Protein AF-A0A950NPX1-F1 (afdb_monomer_lite)

Foldseek 3Di:
DWPDDQDWDQDPVGTWGWTWDADPVGDIDIDTDDPVD

Radius of gyration: 10.61 Å; chains: 1; bounding box: 24×17×26 Å

Secondary structure (DSSP, 8-state):
-EEEEEEEEEETTEEEEEEEEE-TTS-EEEEEE-TT-

Sequence (37 aa):
DVVGGPSQVWGAQGDGLGLYVRDPDGNVVELRHYENG

pLDDT: mean 95.45, std 7.41, range [58.25, 98.69]

Structure (mmCIF, N/CA/C/O backbone):
data_AF-A0A950NPX1-F1
#
_entry.id   AF-A0A950NPX1-F1
#
loop_
_atom_site.group_PDB
_atom_site.id
_atom_site.type_symbol
_atom_site.label_atom_id
_atom_site.label_alt_id
_atom_site.label_comp_id
_atom_site.label_asym_id
_atom_site.label_entity_id
_atom_site.label_seq_id
_atom_site.pdbx_PDB_ins_code
_atom_site.Cartn_x
_atom_site.Cartn_y
_atom_site.Cartn_z
_atom_site.occupancy
_atom_site.B_iso_or_equiv
_atom_site.auth_seq_id
_atom_site.auth_comp_id
_atom_site.auth_asym_id
_atom_site.auth_atom_id
_atom_site.pdbx_PDB_model_num
ATOM 1 N N . ASP A 1 1 ? -8.597 -8.856 7.440 1.00 96.06 1 ASP A N 1
ATOM 2 C CA . ASP A 1 1 ? -9.293 -9.279 6.198 1.00 96.06 1 ASP A CA 1
ATOM 3 C C . ASP A 1 1 ? -8.611 -8.736 4.957 1.00 96.06 1 ASP A C 1
ATOM 5 O O . ASP A 1 1 ? -8.043 -7.650 5.024 1.00 96.06 1 ASP A O 1
ATOM 9 N N . VAL A 1 2 ? -8.674 -9.466 3.839 1.00 97.62 2 VAL A N 1
ATOM 10 C CA . VAL A 1 2 ? -8.265 -8.949 2.521 1.00 97.62 2 VAL A CA 1
ATOM 11 C C . VAL A 1 2 ? -9.431 -8.159 1.935 1.00 97.62 2 VAL A C 1
ATOM 13 O O . VAL A 1 2 ? -10.545 -8.669 1.848 1.00 97.62 2 VAL A O 1
ATOM 16 N N . VAL A 1 3 ? -9.168 -6.911 1.557 1.00 98.19 3 VAL A N 1
ATOM 17 C CA . VAL A 1 3 ? -10.159 -5.987 0.988 1.00 98.19 3 VAL A CA 1
ATOM 18 C C . VAL A 1 3 ? -10.060 -5.956 -0.539 1.00 98.19 3 VAL A C 1
ATOM 20 O O . VAL A 1 3 ? -11.073 -5.799 -1.214 1.00 98.19 3 VAL A O 1
ATOM 23 N N . GLY A 1 4 ? -8.859 -6.145 -1.093 1.00 98.31 4 GLY A N 1
ATOM 24 C CA . GLY A 1 4 ? -8.637 -6.192 -2.537 1.00 98.31 4 GLY A CA 1
ATOM 25 C C . GLY A 1 4 ? -7.187 -6.493 -2.913 1.00 98.31 4 GLY A C 1
ATOM 26 O O . GLY A 1 4 ? -6.284 -6.355 -2.089 1.00 98.31 4 GLY A O 1
ATOM 27 N N . GLY A 1 5 ? -6.973 -6.879 -4.171 1.00 96.75 5 GLY A N 1
ATOM 28 C CA . GLY A 1 5 ? -5.673 -7.315 -4.687 1.00 96.75 5 GLY A CA 1
ATOM 29 C C . GLY A 1 5 ? -5.321 -8.777 -4.336 1.00 96.75 5 GLY A C 1
ATOM 30 O O . GLY A 1 5 ? -6.151 -9.479 -3.752 1.00 96.75 5 GLY A O 1
ATOM 31 N N . PRO A 1 6 ? -4.111 -9.259 -4.689 1.00 96.94 6 PRO A N 1
ATOM 32 C CA . PRO A 1 6 ? -3.043 -8.518 -5.357 1.00 96.94 6 PRO A CA 1
ATOM 33 C C . PRO A 1 6 ? -3.436 -8.084 -6.771 1.00 96.94 6 PRO A C 1
ATOM 35 O O . PRO A 1 6 ? -3.983 -8.874 -7.537 1.00 96.94 6 PRO A O 1
ATOM 38 N N . SER A 1 7 ? -3.168 -6.831 -7.121 1.00 98.00 7 SER A N 1
ATOM 39 C CA . SER A 1 7 ? -3.437 -6.298 -8.460 1.00 98.00 7 SER A CA 1
ATOM 40 C C . SER A 1 7 ? -2.447 -5.199 -8.815 1.00 98.00 7 SER A C 1
ATOM 42 O O . SER A 1 7 ? -1.893 -4.553 -7.925 1.00 98.00 7 SER A O 1
ATOM 44 N N . GLN A 1 8 ? -2.250 -4.963 -10.110 1.00 97.50 8 GLN A N 1
ATOM 45 C CA . GLN A 1 8 ? -1.485 -3.810 -10.569 1.00 97.50 8 GLN A CA 1
ATOM 46 C C . GLN A 1 8 ? -2.224 -2.520 -10.194 1.00 97.50 8 GLN A C 1
ATOM 48 O O . GLN A 1 8 ? -3.428 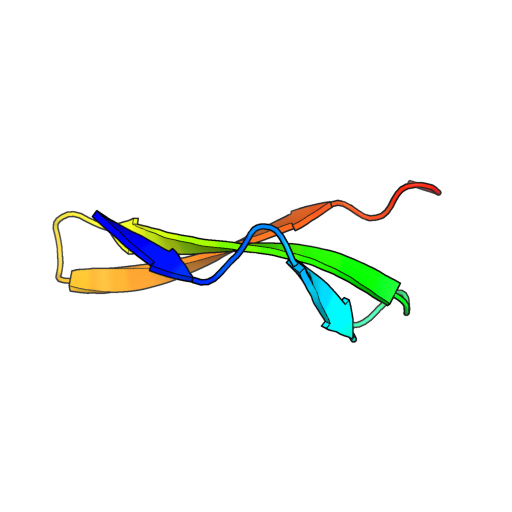-2.390 -10.426 1.00 97.50 8 GLN A O 1
ATOM 53 N N . VAL A 1 9 ? -1.503 -1.589 -9.581 1.00 96.88 9 VAL A N 1
ATOM 54 C CA . VAL A 1 9 ? -1.998 -0.285 -9.136 1.00 96.88 9 VAL A CA 1
ATOM 55 C C . VAL A 1 9 ? -1.029 0.805 -9.575 1.00 96.88 9 VAL A C 1
ATOM 57 O O . VAL A 1 9 ? 0.176 0.575 -9.676 1.00 96.88 9 VAL A O 1
ATOM 60 N N . TRP A 1 10 ? -1.548 2.009 -9.809 1.00 96.12 10 TRP A N 1
ATOM 61 C CA . TRP A 1 10 ? -0.725 3.171 -10.131 1.00 96.12 10 TRP A CA 1
ATOM 62 C C . TRP A 1 10 ? -0.335 3.934 -8.860 1.00 96.12 10 TRP A C 1
ATOM 64 O O . TRP A 1 10 ? -1.193 4.309 -8.056 1.00 96.12 10 TRP A O 1
ATOM 74 N N . GLY A 1 11 ? 0.963 4.176 -8.680 1.00 94.25 11 GLY A N 1
ATOM 75 C CA . GLY A 1 11 ? 1.543 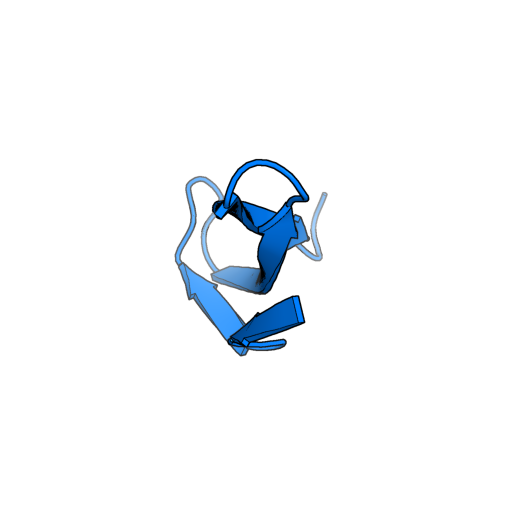4.814 -7.506 1.00 94.25 11 GLY A CA 1
ATOM 76 C C . GLY A 1 11 ? 2.521 5.943 -7.823 1.00 94.25 11 GLY A C 1
ATOM 77 O O . GLY A 1 11 ? 2.728 6.326 -8.969 1.00 94.25 11 GLY A O 1
ATOM 78 N N . ALA A 1 12 ? 3.153 6.485 -6.778 1.00 94.44 12 ALA A N 1
ATOM 79 C CA . ALA A 1 12 ? 4.095 7.600 -6.900 1.00 94.44 12 ALA A CA 1
ATOM 80 C C . ALA A 1 12 ? 5.334 7.272 -7.756 1.00 94.44 12 ALA A C 1
ATOM 82 O O . ALA A 1 12 ? 5.933 8.181 -8.323 1.00 94.44 12 ALA A O 1
ATOM 83 N N . GLN A 1 13 ? 5.708 5.992 -7.854 1.00 95.44 13 GLN A N 1
ATOM 84 C CA . GLN A 1 13 ? 6.825 5.516 -8.682 1.00 95.44 13 GLN A CA 1
ATOM 85 C C . GLN A 1 13 ? 6.356 4.833 -9.982 1.00 95.44 13 GLN A C 1
ATOM 87 O O . GLN A 1 13 ? 7.148 4.169 -10.642 1.00 95.44 13 GLN A O 1
ATOM 92 N N . GLY A 1 14 ? 5.087 5.007 -10.366 1.00 95.38 14 GLY A N 1
ATOM 93 C CA . GLY A 1 14 ? 4.482 4.348 -11.524 1.00 95.38 14 GLY A CA 1
ATOM 94 C C . GLY A 1 14 ? 3.731 3.072 -11.150 1.00 95.38 14 GLY A C 1
ATOM 95 O O . GLY A 1 14 ? 3.126 3.001 -10.078 1.00 95.38 14 GLY A O 1
ATOM 96 N N . ASP A 1 15 ? 3.740 2.082 -12.040 1.00 96.81 15 ASP A N 1
ATOM 97 C CA . ASP A 1 15 ? 3.070 0.797 -11.829 1.00 96.81 15 ASP A CA 1
ATOM 98 C C . ASP A 1 15 ? 3.707 -0.008 -10.684 1.00 96.81 15 ASP A C 1
ATOM 100 O O . ASP A 1 15 ? 4.927 -0.153 -10.611 1.00 96.81 15 ASP A O 1
ATOM 104 N N . GLY A 1 16 ? 2.875 -0.565 -9.803 1.00 96.31 16 GLY A N 1
ATOM 105 C CA . GLY A 1 16 ? 3.297 -1.465 -8.728 1.00 96.31 16 GLY A CA 1
ATOM 106 C C . GLY A 1 16 ? 2.245 -2.525 -8.4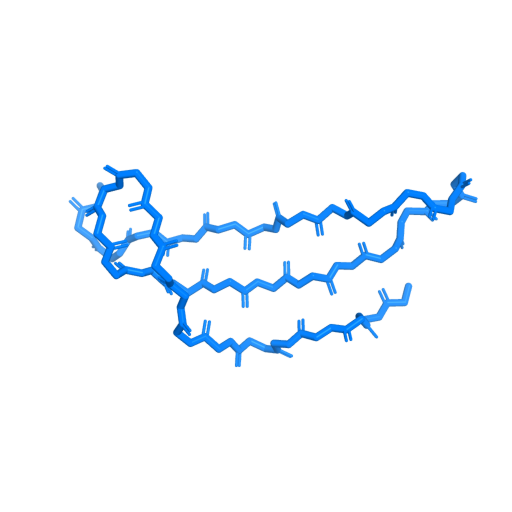04 1.00 96.31 16 GLY A C 1
ATOM 107 O O . GLY A 1 16 ? 1.106 -2.451 -8.863 1.00 96.31 16 GLY A O 1
ATOM 108 N N . LEU A 1 17 ? 2.619 -3.516 -7.595 1.00 98.00 17 LEU A N 1
ATOM 109 C CA . LEU A 1 17 ? 1.704 -4.527 -7.065 1.00 98.00 17 LEU A CA 1
ATOM 110 C C . LEU A 1 17 ? 1.129 -4.045 -5.728 1.00 98.00 17 LEU A C 1
ATOM 112 O O . LEU A 1 17 ? 1.882 -3.781 -4.788 1.00 98.00 17 LEU A O 1
ATOM 116 N N . GLY A 1 18 ? -0.198 -3.935 -5.645 1.00 98.06 18 GLY A N 1
ATOM 117 C CA . GLY A 1 18 ? -0.920 -3.493 -4.451 1.00 98.06 18 GLY A CA 1
ATOM 118 C C . GLY A 1 18 ? -1.745 -4.608 -3.810 1.00 98.06 18 GLY A C 1
ATOM 119 O O . GLY A 1 18 ? -2.395 -5.385 -4.514 1.00 98.06 18 GLY A O 1
ATOM 120 N N . LEU A 1 19 ? -1.754 -4.658 -2.476 1.00 98.50 19 LEU A N 1
ATOM 121 C CA . LEU A 1 19 ? -2.630 -5.496 -1.652 1.00 98.50 19 LEU A CA 1
ATOM 122 C C . LEU A 1 19 ? -3.269 -4.633 -0.560 1.00 98.50 19 LEU A C 1
ATOM 124 O O . LEU A 1 19 ? -2.568 -3.966 0.200 1.00 98.50 19 LEU A O 1
ATOM 128 N N . TYR A 1 20 ? -4.593 -4.683 -0.453 1.00 98.50 20 TYR A N 1
ATOM 129 C CA . TYR A 1 20 ? -5.355 -3.923 0.533 1.00 98.50 20 TYR A CA 1
ATOM 130 C C . TYR A 1 20 ? -5.875 -4.849 1.625 1.00 98.50 20 TYR A C 1
ATOM 132 O O . TYR A 1 20 ? -6.564 -5.835 1.346 1.00 98.50 20 TYR A O 1
ATOM 140 N N . VAL A 1 21 ? -5.587 -4.510 2.877 1.00 98.69 21 VAL A N 1
ATOM 141 C CA . VAL A 1 21 ? -6.025 -5.265 4.056 1.00 98.69 21 VAL A CA 1
ATOM 142 C C . VAL A 1 21 ? -6.704 -4.347 5.059 1.00 98.69 21 VAL A C 1
ATOM 144 O O . VAL A 1 21 ? -6.448 -3.147 5.085 1.00 98.69 21 VAL A O 1
ATOM 147 N N . ARG A 1 22 ? -7.578 -4.912 5.891 1.00 98.69 22 ARG A N 1
ATOM 148 C CA . ARG A 1 22 ? -8.143 -4.217 7.051 1.00 98.69 22 ARG A CA 1
ATOM 149 C C . ARG A 1 22 ? -7.373 -4.591 8.317 1.00 98.69 22 ARG A C 1
ATOM 151 O O . ARG A 1 22 ? -7.217 -5.788 8.578 1.00 98.69 22 ARG A O 1
ATOM 158 N N . ASP A 1 23 ? -6.903 -3.588 9.055 1.00 98.56 23 ASP A N 1
ATOM 159 C CA . ASP A 1 23 ? -6.262 -3.755 10.366 1.00 98.56 23 ASP A CA 1
ATOM 160 C C . ASP A 1 23 ? -7.305 -4.022 11.483 1.00 98.56 23 ASP A C 1
ATOM 162 O O . ASP A 1 23 ? -8.512 -3.953 11.220 1.00 98.56 23 ASP A O 1
ATOM 166 N N . PRO A 1 24 ? -6.889 -4.363 12.720 1.00 98.56 24 PRO A N 1
ATOM 167 C CA . PRO A 1 24 ? -7.821 -4.635 13.821 1.00 98.56 24 PRO A CA 1
ATOM 168 C C . PRO A 1 24 ? -8.714 -3.455 14.232 1.00 98.56 24 PRO A C 1
ATOM 170 O O . PRO A 1 24 ? -9.803 -3.687 14.754 1.00 98.56 24 PRO A O 1
ATOM 173 N N . ASP A 1 25 ? -8.282 -2.217 13.979 1.00 98.69 25 ASP A N 1
ATOM 174 C CA . ASP A 1 25 ? -9.043 -1.001 14.287 1.00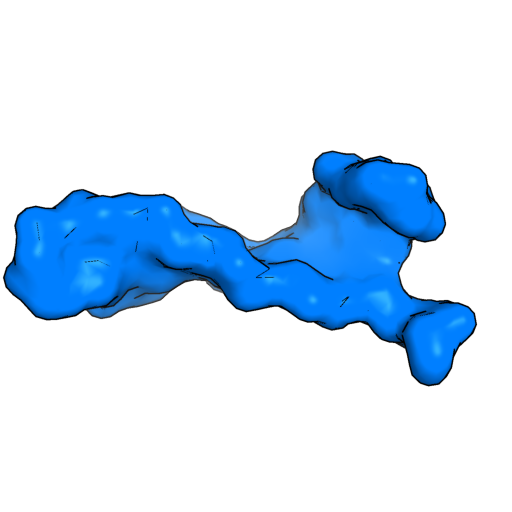 98.69 25 ASP A CA 1
ATOM 175 C C . ASP A 1 25 ? -10.033 -0.638 13.165 1.00 98.69 25 ASP A C 1
ATOM 177 O O . ASP A 1 25 ? -10.878 0.245 13.315 1.00 98.69 25 ASP A O 1
ATOM 181 N N . GLY A 1 26 ? -9.970 -1.351 12.039 1.00 98.38 26 GLY A N 1
ATOM 182 C CA . GLY A 1 26 ? -10.868 -1.197 10.905 1.00 98.38 26 GLY A CA 1
ATOM 183 C C . GLY A 1 26 ? -10.332 -0.301 9.789 1.00 98.38 26 GLY A C 1
ATOM 184 O O . GLY A 1 26 ? -11.040 -0.106 8.795 1.00 98.38 26 GLY A O 1
ATOM 185 N N . ASN A 1 27 ? -9.099 0.204 9.890 1.00 98.62 27 ASN A N 1
ATOM 186 C CA . ASN A 1 27 ? -8.497 1.004 8.827 1.00 98.62 27 ASN A CA 1
ATOM 187 C C . ASN A 1 27 ? -8.119 0.116 7.641 1.00 98.62 27 ASN A C 1
ATOM 189 O O . ASN A 1 27 ? -7.708 -1.034 7.804 1.00 98.62 27 ASN A O 1
ATOM 193 N N . VAL A 1 28 ? -8.224 0.663 6.429 1.00 98.50 28 VAL A N 1
ATOM 194 C CA . VAL A 1 28 ? -7.702 0.005 5.227 1.00 98.50 28 VAL A CA 1
ATOM 195 C C . VAL A 1 28 ? -6.254 0.435 5.025 1.00 98.50 28 VAL A C 1
ATOM 197 O O . VAL A 1 28 ? -5.969 1.621 4.880 1.00 98.50 28 VAL A O 1
ATOM 200 N N . VAL A 1 29 ? -5.355 -0.543 4.993 1.00 98.44 29 VAL A N 1
ATOM 201 C CA . VAL A 1 29 ? -3.923 -0.369 4.750 1.00 98.44 29 VAL A CA 1
ATOM 202 C C . VAL A 1 29 ? -3.590 -0.916 3.371 1.00 98.44 29 VAL A C 1
ATOM 204 O O . VAL A 1 29 ? -3.997 -2.025 3.020 1.00 98.44 29 VAL A O 1
ATOM 207 N N . GLU A 1 30 ? -2.820 -0.149 2.604 1.00 98.38 30 GLU A N 1
ATOM 208 C CA . GLU A 1 30 ? -2.218 -0.619 1.362 1.00 98.38 30 GLU A CA 1
ATOM 209 C C . GLU A 1 30 ? -0.776 -1.070 1.606 1.00 98.38 30 GLU A C 1
ATOM 211 O O . GLU A 1 30 ? 0.061 -0.301 2.080 1.00 98.38 30 GLU A O 1
ATOM 216 N N . LEU A 1 31 ? -0.479 -2.309 1.226 1.00 97.81 31 LEU A N 1
ATOM 217 C CA . LEU A 1 31 ? 0.880 -2.792 1.027 1.00 97.81 31 LEU A CA 1
ATOM 218 C C . LEU A 1 31 ? 1.214 -2.659 -0.458 1.00 97.81 31 LEU A C 1
ATOM 220 O O . LEU A 1 31 ? 0.473 -3.170 -1.300 1.00 97.81 31 LEU A O 1
ATOM 224 N N . ARG A 1 32 ? 2.326 -1.988 -0.779 1.00 97.12 32 ARG A N 1
ATOM 225 C CA . ARG A 1 32 ? 2.757 -1.755 -2.162 1.00 97.12 32 ARG A CA 1
ATOM 226 C C . ARG A 1 32 ? 4.195 -2.196 -2.387 1.00 97.12 32 ARG A C 1
ATOM 228 O O . ARG A 1 32 ? 5.074 -1.879 -1.588 1.00 97.12 32 ARG A O 1
ATOM 235 N N . HIS A 1 33 ? 4.420 -2.873 -3.509 1.00 96.69 33 HIS A N 1
ATOM 236 C CA . HIS A 1 33 ? 5.741 -3.245 -3.999 1.00 96.69 33 HIS A CA 1
ATOM 237 C C . HIS A 1 33 ? 5.943 -2.738 -5.432 1.00 96.69 33 HIS A C 1
ATOM 239 O O . HIS A 1 33 ? 5.082 -2.938 -6.288 1.00 96.69 33 HIS A O 1
ATOM 245 N N . TYR A 1 34 ? 7.079 -2.091 -5.688 1.00 95.62 34 TYR A N 1
ATOM 246 C CA . TYR A 1 34 ? 7.532 -1.728 -7.030 1.00 95.62 34 TYR A CA 1
ATOM 247 C C . TYR A 1 34 ? 8.687 -2.664 -7.403 1.00 95.62 34 TYR A C 1
ATOM 249 O O . TYR A 1 34 ? 9.626 -2.793 -6.620 1.00 95.62 34 TYR A O 1
ATOM 257 N N . GLU A 1 35 ? 8.636 -3.303 -8.575 1.00 86.88 35 GLU A N 1
ATOM 258 C CA . GLU A 1 35 ? 9.626 -4.330 -8.959 1.00 86.88 35 GLU A CA 1
ATOM 259 C C . GLU A 1 35 ? 11.043 -3.777 -9.192 1.00 86.88 35 GLU A C 1
ATOM 261 O O . GLU A 1 35 ? 12.010 -4.530 -9.160 1.00 86.88 35 GLU A O 1
ATOM 266 N N . ASN A 1 36 ? 11.177 -2.464 -9.401 1.00 75.56 36 ASN A N 1
ATOM 267 C CA . ASN A 1 36 ? 12.445 -1.805 -9.736 1.00 75.56 36 ASN A CA 1
ATOM 268 C C . ASN A 1 36 ? 13.069 -1.020 -8.560 1.00 75.56 36 ASN A C 1
ATOM 270 O O . ASN A 1 36 ? 13.841 -0.090 -8.800 1.00 75.56 36 ASN A O 1
ATOM 274 N N . GLY A 1 37 ? 12.675 -1.327 -7.318 1.00 58.25 37 GLY A N 1
ATOM 275 C CA . GLY A 1 37 ? 13.222 -0.719 -6.095 1.00 58.25 37 GLY A CA 1
ATOM 276 C C . GLY A 1 37 ? 14.539 -1.331 -5.633 1.00 58.25 37 GLY A C 1
ATOM 277 O O . GLY A 1 37 ? 14.708 -2.558 -5.797 1.00 58.25 37 GLY A O 1
#

=== Feature glossary ===
The record interleaves many kinds of information about one protein. Here is each kind framed as the question it answers.

Q: What known structures does this most resemble?
A: Structural nearest neighbors (via Foldseek easy-search vs the PDB). Reported per hit: target PDB id, E-value, and alignment TM-score. A TM-score above ~0.5 is the conventional threshold for 'same fold'.

Q: Where is each backbone atom in 3D?
A: The mmCIF table is the protein's shape written out atom by atom. For each backbone N, Cα, C, and carbonyl O, it records an (x, y, z) coordinate triple in Å plus the residue type, chain letter, and residue number.

Q: What are the backbone torsion angles?
A: The φ/ψ torsion pair specifies the backbone conformation at each residue. φ rotates about the N–Cα bond, ψ about the Cα–C bond. Steric clashes forbid most of the (φ, ψ) plane — the allowed regions (α-helix basin, β-sheet basin, left-handed helix) are the Ramachandran-allowed regions.

Q: Which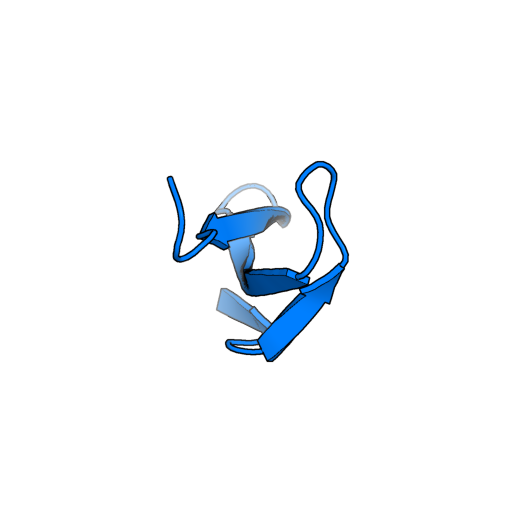 residues are buried vs exposed?
A: Solvent-accessible surface area (SASA) is the area in Å² traced out by the centre of a 1.4 Å probe sphere (a water molecule) rolled over the protein's van der Waals surface (Shrake–Rupley / Lee–Richards construction). Buried residues have near-zero SASA; fully exposed residues can exceed 200 Å². The total SASA scales roughly with the number of surface residues.

Q: How confident is the AlphaFold model at each residue?
A: pLDDT is the predicted lDDT-Cα score: AlphaFold's confidence that the local environment of each residue (all inter-atomic distances within 15 Å) is correctly placed. It is a per-residue number between 0 and 100, with higher meaning more reliable.

Q: What does the local fold look like, residue by residue?
A: 3Di is Foldseek's structural alphabet. Each residue is assigned one of twenty discrete states based on how its Cα sits relative to its spatial (not sequential) neighbors. Aligning 3Di strings finds structural homologs roughly as well as full 3D superposition, but orders of magnitude faster.

Q: How big and how compact is the whole molecule?
A: Radius of gyration (Rg) is the root-mean-square distance of Cα atoms from their centroid — a single number for overall size and compactness. A globular domain of N residues has Rg ≈ 2.2·N^0.38 Å; an extended or disordered chain has a much larger Rg. The Cα contact count is the number of residue pairs whose Cα atoms are within 8 Å and are more than four positions apart in sequence — a standard proxy for tertiary packing density. The bounding box is the smallest axis-aligned box enclosing all Cα atoms.

Q: Which residues are in helices, strands, or loops?
A: DSSP 8-state secondary structure assigns each residue one of H (α-helix), G (3₁₀-helix), I (π-helix), E (extended β-strand), B (isolated β-bridge), T (hydrogen-bonded turn), S (bend), or '-' (coil). The assignment is computed from backbone hydrogen-bond geometry via the Kabsch–Sander algorithm.

Q: How mobile is each atom in the crystal?
A: Crystallographic B-factors measure how much each atom's electron density is smeared out, in Å². They rise in mobile loops and surface residues and fall in the buried interior. In AlphaFold models this column is repurposed to hold pLDDT instead.

Q: What if only a Cα trace is available?
A: P-SEA three-state annotation labels each residue as helix, strand, or coil based purely on the geometry of the Cα trace. It serves as a fallback when the full backbone (and thus DSSP) is unavailable.

Q: What family and function is it annotated with?
A: Database cross-references. InterPro integrates a dozen domain/family signature databases into unified entries with residue-range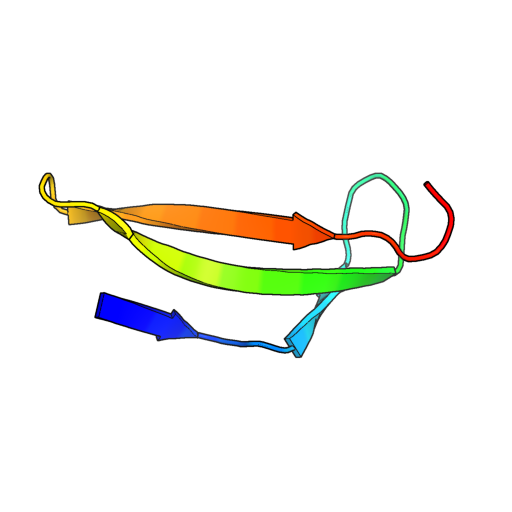 hits. GO terms attach function/process/location labels with evidence codes. CATH codes position the fold in a four-level structural taxonomy. Organism is the NCBI-taxonomy species name.

Q: Are the domains correctly placed relative to each other?
A: Predicted Aligned Error (PAE) is an AlphaFold confidence matrix: entry (i, j) is the expected error in the position of residue j, in ångströms, when the prediction is superimposed on the true structure at residue i. Low PAE within a block of residues means that block is internally rigid and well-predicted; high PAE between two blocks means their relative placement is uncertain even if each block individually is confident.

Q: What do the diagnostic plots show?
A: Three diagnostic plots accompany the record. The Cα contact map visualizes the tertiary structure as a 2D adjacency matrix (8 Å cutoff, sequence-local contacts suppressed). The Ramachandran plot shows the distribution of backbone (φ, ψ) torsions, with points in the α and β basins reflecting secondary structure content. The PAE plot shows AlphaFold's inter-residue confidence as a color matrix.

Q: What is the amino-acid chain?
A: Primary structure: the covalent order of the twenty standard amino acids along the backbone. Two proteins with the same sequence will (almost always) fold to the same structure; two with 30% identity often share a fold but not the details.

Q: What do the rendered images show?
A: The six renders are orthographic views along the three Cartesian axes in both directions. Representation (cartoon, sticks, or surface) and color scheme (sequence-rainbow or by-chain) vary across proteins so the training set covers all the common visualization conventions.